Protein AF-A0A7R9B661-F1 (afdb_monomer_lite)

pLDDT: mean 71.1, std 15.66, range [39.25, 92.06]

Foldseek 3Di:
DDPDDPPDPDDPPDPDDDDDPPDQKDKAADPDQVAWDWDADPNDIDTRHRMDMDGPPDVDDDPDDDDDDDDDPPPPD

InterPro domains:
  IPR019381 Phosphofurin acidic cluster sorting protein 1/2, C-terminal [PF10254] (1-71)
  IPR019381 Phosphofurin acidic cluster sorting protein 1/2, C-terminal [PTHR13280] (1-72)

Radius of gyration: 18.72 Å; chains: 1; bounding box: 29×37×65 Å

Sequence (77 aa):
MRLGKKKEKEKEMEPKSQVVDGVSRLICSAKTHSIPLKVCIDGTEWSGVKFFQLSAQWQTHIKHFPVALFSFPETGL

Structure (mmCIF, N/CA/C/O backbone):
data_AF-A0A7R9B661-F1
#
_entry.id   AF-A0A7R9B661-F1
#
loop_
_atom_site.group_PDB
_atom_site.id
_atom_site.type_symbol
_atom_site.label_atom_id
_atom_site.label_alt_id
_atom_site.label_comp_id
_atom_site.label_asym_id
_atom_site.label_entity_id
_atom_site.label_seq_id
_atom_site.pdbx_PDB_ins_code
_atom_site.Cartn_x
_atom_site.Cartn_y
_atom_site.Cartn_z
_atom_site.occupancy
_atom_site.B_iso_or_equiv
_atom_site.auth_seq_id
_atom_site.auth_comp_id
_atom_site.auth_asym_id
_atom_site.auth_atom_id
_atom_site.pdbx_PDB_model_num
ATOM 1 N N . MET A 1 1 ? 4.449 -23.463 -49.847 1.00 40.28 1 MET A N 1
ATOM 2 C CA . MET A 1 1 ? 4.804 -22.308 -48.990 1.00 40.28 1 MET A CA 1
ATOM 3 C C . MET A 1 1 ? 4.160 -22.532 -47.629 1.00 40.28 1 MET A C 1
A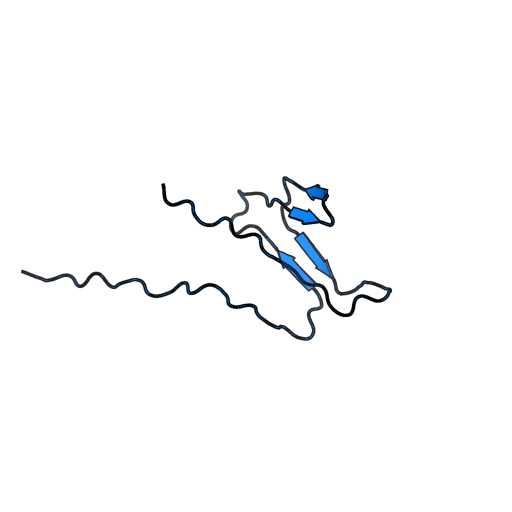TOM 5 O O . MET A 1 1 ? 2.968 -22.806 -47.588 1.00 40.28 1 MET A O 1
ATOM 9 N N . ARG A 1 2 ? 4.933 -22.554 -46.535 1.00 48.59 2 ARG A N 1
ATOM 10 C CA . ARG A 1 2 ? 4.386 -22.794 -45.189 1.00 48.59 2 ARG A CA 1
ATOM 11 C C . ARG A 1 2 ? 3.773 -21.492 -44.671 1.00 48.59 2 ARG A C 1
ATOM 13 O O . ARG A 1 2 ? 4.500 -20.556 -44.364 1.00 48.59 2 ARG A O 1
ATOM 20 N N . LEU A 1 3 ? 2.444 -21.437 -44.614 1.00 50.03 3 LEU A N 1
ATOM 21 C CA . LEU A 1 3 ? 1.690 -20.351 -43.987 1.00 50.03 3 LEU A CA 1
ATOM 22 C C . LEU A 1 3 ? 1.896 -20.429 -42.469 1.00 50.03 3 LEU A C 1
ATOM 24 O O . LEU A 1 3 ? 1.291 -21.256 -41.788 1.00 50.03 3 LEU A O 1
ATOM 28 N N . GLY A 1 4 ? 2.789 -19.595 -41.940 1.00 48.44 4 GLY A N 1
ATOM 29 C CA . GLY A 1 4 ? 2.941 -19.412 -40.503 1.00 48.44 4 GLY A CA 1
ATOM 30 C C . GLY A 1 4 ? 1.724 -18.681 -39.944 1.00 48.44 4 GLY A C 1
ATOM 31 O O . GLY A 1 4 ? 1.605 -17.470 -40.105 1.00 48.44 4 GLY A O 1
ATOM 32 N N . LYS A 1 5 ? 0.821 -19.406 -39.272 1.00 55.03 5 LYS A N 1
ATOM 33 C CA . LYS A 1 5 ? -0.174 -18.796 -38.381 1.00 55.03 5 LYS A CA 1
ATOM 34 C C . LYS A 1 5 ? 0.585 -18.078 -37.265 1.00 55.03 5 LYS A C 1
ATOM 36 O O . LYS A 1 5 ? 1.134 -18.726 -36.374 1.00 55.03 5 LYS A O 1
ATOM 41 N N . LYS A 1 6 ? 0.635 -16.745 -37.321 1.00 53.28 6 LYS A N 1
ATOM 42 C CA . LYS A 1 6 ? 1.058 -15.916 -36.192 1.00 53.28 6 LYS A CA 1
ATOM 43 C C . LYS A 1 6 ? 0.045 -16.182 -35.080 1.00 53.28 6 LYS A C 1
ATOM 45 O O . LYS A 1 6 ? -1.112 -15.802 -35.195 1.00 53.28 6 LYS A O 1
ATOM 50 N N . LYS A 1 7 ? 0.464 -16.946 -34.070 1.00 46.78 7 LYS A N 1
ATOM 51 C CA . LYS A 1 7 ? -0.317 -17.219 -32.865 1.00 46.78 7 LYS A CA 1
ATOM 52 C C . LYS A 1 7 ? -0.562 -15.864 -32.208 1.00 46.78 7 LYS A C 1
ATOM 54 O O . LYS A 1 7 ? 0.368 -15.284 -31.650 1.00 46.78 7 LYS A O 1
ATOM 59 N N . GLU A 1 8 ? -1.764 -15.324 -32.381 1.00 46.50 8 GLU A N 1
ATOM 60 C CA . GLU A 1 8 ? -2.215 -14.155 -31.638 1.00 46.50 8 GLU A CA 1
ATOM 61 C C . GLU A 1 8 ? -2.025 -14.484 -30.163 1.00 46.50 8 GLU A C 1
ATOM 63 O O . GLU A 1 8 ? -2.532 -15.488 -29.655 1.00 46.50 8 GLU A O 1
ATOM 68 N N . LYS A 1 9 ? -1.163 -13.712 -29.503 1.00 48.69 9 LYS A N 1
ATOM 69 C CA . LYS A 1 9 ? -0.923 -13.848 -28.076 1.00 48.69 9 LYS A CA 1
ATOM 70 C C . LYS A 1 9 ? -2.161 -13.272 -27.396 1.00 48.69 9 LYS A C 1
ATOM 72 O O . LYS A 1 9 ? -2.219 -12.082 -27.111 1.00 48.69 9 LYS A O 1
ATOM 77 N N . GLU A 1 10 ? -3.183 -14.110 -27.250 1.00 46.84 10 GLU A N 1
ATOM 78 C CA . GLU A 1 10 ? -4.358 -13.807 -26.447 1.00 46.84 10 GLU A CA 1
ATOM 79 C C . GLU A 1 10 ? -3.938 -13.380 -25.037 1.00 46.84 10 GLU A C 1
ATOM 81 O O . GLU A 1 10 ? -3.109 -14.031 -24.398 1.00 46.84 10 GLU A O 1
ATOM 86 N N . LYS A 1 11 ? -4.630 -12.339 -24.564 1.00 54.28 11 LYS A N 1
ATOM 87 C CA . LYS A 1 11 ? -4.892 -11.995 -23.162 1.00 54.28 11 LYS A CA 1
ATOM 88 C C . LYS A 1 11 ? -3.691 -11.631 -22.287 1.00 54.28 11 LYS A C 1
ATOM 90 O O . LYS A 1 11 ? -3.104 -12.478 -21.627 1.00 54.28 11 LYS A O 1
ATOM 95 N N . GLU A 1 12 ? -3.563 -10.334 -22.039 1.00 46.94 12 GLU A N 1
ATOM 96 C CA . GLU A 1 12 ? -3.665 -9.852 -20.656 1.00 46.94 12 GLU A CA 1
ATOM 97 C C . GLU A 1 12 ? -4.916 -8.974 -20.572 1.00 46.94 12 GLU A C 1
ATOM 99 O O . GLU A 1 12 ? -4.886 -7.759 -20.711 1.00 46.94 12 GLU A O 1
ATOM 104 N N . MET A 1 13 ? -6.069 -9.638 -20.451 1.00 56.06 13 MET A N 1
ATOM 105 C CA . MET A 1 13 ? -7.294 -8.983 -20.008 1.00 56.06 13 MET A CA 1
ATOM 106 C C . MET A 1 13 ? -7.015 -8.513 -18.580 1.00 56.06 13 MET A C 1
ATOM 108 O O . MET A 1 13 ? -6.710 -9.352 -17.731 1.00 56.06 13 MET A O 1
ATOM 112 N N . GLU A 1 14 ? -7.043 -7.197 -18.369 1.00 53.22 14 GLU A N 1
ATOM 113 C CA . GLU A 1 14 ? -6.678 -6.547 -17.111 1.00 53.22 14 GLU A CA 1
ATOM 114 C C . GLU A 1 14 ? -7.268 -7.254 -15.883 1.00 53.22 14 GLU A C 1
ATOM 116 O O . GLU A 1 14 ? -8.383 -7.795 -15.963 1.00 53.22 14 GLU A O 1
ATOM 121 N N . PRO A 1 15 ? -6.572 -7.248 -14.729 1.00 53.94 15 PRO A N 1
ATOM 122 C CA . PRO A 1 15 ? -7.160 -7.746 -13.501 1.00 53.94 15 PRO A CA 1
ATOM 123 C C . PRO A 1 15 ? -8.377 -6.883 -13.149 1.00 53.94 15 PRO A C 1
ATOM 125 O O . PRO A 1 15 ? -8.275 -5.805 -12.570 1.00 53.94 15 PRO A O 1
ATOM 128 N N . LYS A 1 16 ? -9.556 -7.403 -13.510 1.00 60.50 16 LYS A N 1
ATOM 129 C CA . LYS A 1 16 ? -10.854 -7.012 -12.965 1.00 60.50 16 LYS A CA 1
ATOM 130 C C . LYS A 1 16 ? -10.695 -6.969 -11.453 1.00 60.50 16 LYS A C 1
ATOM 132 O O . LYS A 1 16 ? -10.209 -7.946 -10.886 1.00 60.50 16 LYS A O 1
ATOM 137 N N . SER A 1 17 ? -11.068 -5.843 -10.849 1.00 68.62 17 SER A N 1
ATOM 138 C CA . SER A 1 17 ? -11.161 -5.640 -9.399 1.00 68.62 17 SER A CA 1
ATOM 139 C C . SER A 1 17 ? -11.325 -6.962 -8.632 1.00 68.62 17 SER A C 1
ATOM 141 O O . SER A 1 17 ? -12.265 -7.718 -8.886 1.00 68.62 17 SER A O 1
ATOM 143 N N . GLN A 1 18 ? -10.372 -7.266 -7.749 1.00 71.75 18 GLN A N 1
ATOM 144 C CA . GLN A 1 18 ? -10.362 -8.495 -6.955 1.00 71.75 18 GLN A CA 1
ATOM 145 C C . GLN A 1 18 ? -10.799 -8.185 -5.524 1.00 71.75 18 GLN A C 1
ATOM 147 O O . GLN A 1 18 ? -10.331 -7.217 -4.926 1.00 71.75 18 GLN A O 1
ATOM 152 N N . VAL A 1 19 ? -11.672 -9.028 -4.973 1.00 76.75 19 VAL A N 1
ATOM 153 C CA . VAL A 1 19 ? -12.058 -8.996 -3.558 1.00 76.75 19 VAL A CA 1
ATOM 154 C C . VAL A 1 19 ? -11.304 -10.116 -2.853 1.00 76.75 19 VAL A C 1
ATOM 156 O O . VAL A 1 19 ? -11.355 -11.265 -3.292 1.00 76.75 19 VAL A O 1
ATOM 159 N N . VAL A 1 20 ? -10.573 -9.773 -1.793 1.00 78.38 20 VAL A N 1
ATOM 160 C CA . VAL A 1 20 ? -9.768 -10.718 -1.012 1.00 78.38 20 VAL A CA 1
ATOM 161 C C . VAL A 1 20 ? -10.113 -10.547 0.462 1.00 78.38 20 VAL A C 1
ATOM 163 O O . VAL A 1 20 ? -9.919 -9.467 1.020 1.00 78.38 20 VAL A O 1
ATOM 166 N N . ASP A 1 21 ? -10.599 -11.617 1.089 1.00 81.56 21 ASP A N 1
ATOM 167 C CA . ASP A 1 21 ? -10.939 -11.628 2.513 1.00 81.56 21 ASP A CA 1
ATOM 168 C C . ASP A 1 21 ? -9.705 -11.891 3.386 1.00 81.56 21 ASP A C 1
ATOM 170 O O . ASP A 1 21 ? -8.793 -12.629 3.012 1.00 81.56 21 A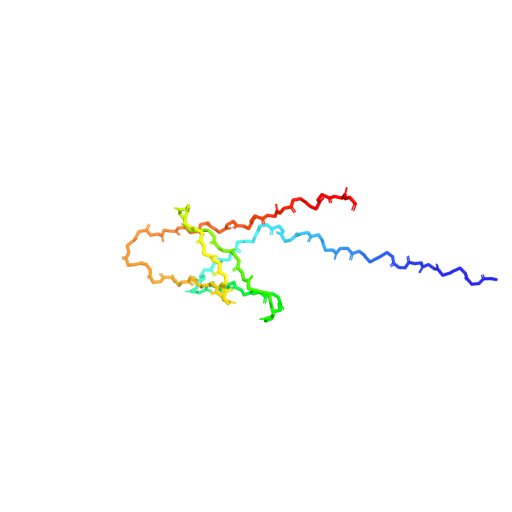SP A O 1
ATOM 174 N N . GLY A 1 22 ? -9.681 -11.304 4.587 1.00 79.94 22 GLY A N 1
ATOM 175 C CA . GLY A 1 22 ? -8.669 -11.620 5.603 1.00 79.94 22 GLY A CA 1
ATOM 176 C C . GLY A 1 22 ? -7.248 -11.123 5.301 1.00 79.94 22 GLY A C 1
ATOM 177 O O . GLY A 1 22 ? -6.279 -11.703 5.792 1.00 79.94 22 GLY A O 1
ATOM 178 N N . VAL A 1 23 ? -7.092 -10.056 4.511 1.00 80.81 23 VAL A N 1
ATOM 179 C CA . VAL A 1 23 ? -5.776 -9.473 4.196 1.00 80.81 23 VAL A CA 1
ATOM 180 C C . VAL A 1 23 ? -5.118 -8.905 5.460 1.00 80.81 23 VAL A C 1
ATOM 182 O O . VAL A 1 23 ? -5.525 -7.871 5.983 1.00 80.81 23 VAL A O 1
ATOM 185 N N . SER A 1 24 ? -4.056 -9.559 5.938 1.00 83.94 24 SER A N 1
ATOM 186 C CA . SER A 1 24 ? -3.253 -9.079 7.075 1.00 83.94 24 SER A CA 1
ATOM 187 C C . SER A 1 24 ? -2.193 -8.056 6.662 1.00 83.94 24 SER A C 1
ATOM 189 O O . SER A 1 24 ? -1.841 -7.159 7.436 1.00 83.94 24 SER A O 1
ATOM 191 N N . ARG A 1 25 ? -1.680 -8.197 5.434 1.00 86.62 25 ARG A N 1
ATOM 192 C CA . ARG A 1 25 ? -0.651 -7.345 4.847 1.00 86.62 25 ARG A CA 1
ATOM 193 C C . ARG A 1 25 ? -0.820 -7.261 3.333 1.00 86.62 25 ARG A C 1
ATOM 195 O O . ARG A 1 25 ? -0.928 -8.290 2.672 1.00 86.62 25 ARG A O 1
ATOM 202 N N . LEU A 1 26 ? -0.753 -6.047 2.794 1.00 86.50 26 LEU A N 1
ATOM 203 C CA . LEU A 1 26 ? -0.618 -5.784 1.362 1.00 86.50 26 LEU A CA 1
ATOM 204 C C . LEU A 1 26 ? 0.765 -5.190 1.095 1.00 86.50 26 LEU A C 1
ATOM 206 O O . LEU A 1 26 ? 1.196 -4.298 1.823 1.00 86.50 26 LEU A O 1
ATOM 210 N N . ILE A 1 27 ? 1.454 -5.666 0.058 1.00 89.00 27 ILE A N 1
ATOM 211 C CA . ILE A 1 27 ? 2.743 -5.118 -0.380 1.00 89.00 27 ILE A CA 1
ATOM 212 C C . ILE A 1 27 ? 2.653 -4.808 -1.871 1.00 89.00 27 ILE A C 1
ATOM 214 O O . ILE A 1 27 ? 2.280 -5.665 -2.667 1.00 89.00 27 ILE A O 1
ATOM 218 N N . CYS A 1 28 ? 3.030 -3.590 -2.240 1.00 86.62 28 CYS A N 1
ATOM 219 C CA . CYS A 1 28 ? 3.243 -3.163 -3.612 1.00 86.62 28 CYS A CA 1
ATOM 220 C C . CYS A 1 28 ? 4.743 -2.946 -3.828 1.00 86.62 28 CYS A C 1
ATOM 222 O O . CYS A 1 28 ? 5.378 -2.164 -3.118 1.00 86.62 28 CYS A O 1
ATOM 224 N N . SER A 1 29 ? 5.320 -3.644 -4.799 1.00 87.31 29 SER A N 1
ATOM 225 C CA . SER A 1 29 ? 6.724 -3.508 -5.186 1.00 87.31 29 SER A CA 1
ATOM 226 C C . SER A 1 29 ? 6.830 -3.292 -6.688 1.00 87.31 29 SER A C 1
ATOM 228 O O . SER A 1 29 ? 5.993 -3.765 -7.456 1.00 87.31 29 SER A O 1
ATOM 230 N N . ALA A 1 30 ? 7.879 -2.595 -7.117 1.00 82.44 30 ALA A N 1
ATOM 231 C CA . ALA A 1 30 ? 8.162 -2.461 -8.535 1.00 82.44 30 ALA A CA 1
ATOM 232 C C . ALA A 1 30 ? 8.437 -3.830 -9.168 1.00 82.44 30 ALA A C 1
ATOM 234 O O . ALA A 1 30 ? 9.069 -4.696 -8.559 1.00 82.44 30 ALA A O 1
ATOM 235 N N . LYS A 1 31 ? 8.001 -4.003 -10.421 1.00 78.56 31 LYS A N 1
ATOM 236 C CA . LYS A 1 31 ? 8.242 -5.226 -11.205 1.00 78.56 31 LYS A CA 1
ATOM 237 C C . LYS A 1 31 ? 9.740 -5.517 -11.374 1.00 78.56 31 LYS A C 1
ATOM 239 O O . LYS A 1 31 ? 10.135 -6.669 -11.511 1.00 78.56 31 LYS A O 1
ATOM 244 N N . THR A 1 32 ? 10.567 -4.473 -11.348 1.00 78.75 32 THR A N 1
ATOM 245 C CA . THR A 1 32 ? 12.027 -4.545 -11.442 1.00 78.75 32 THR A CA 1
ATOM 246 C C . THR A 1 32 ? 12.669 -3.650 -10.388 1.00 78.75 32 THR A C 1
ATOM 248 O O . THR A 1 32 ? 12.280 -2.493 -10.246 1.00 78.75 32 THR A O 1
ATOM 251 N N . HIS A 1 33 ? 13.711 -4.142 -9.709 1.00 72.12 33 HIS A N 1
ATOM 252 C CA . HIS A 1 33 ? 14.436 -3.404 -8.660 1.00 72.12 33 HIS A CA 1
ATOM 253 C C . HIS A 1 33 ? 15.068 -2.077 -9.119 1.00 72.12 33 HIS A C 1
ATOM 255 O O . HIS A 1 33 ? 15.441 -1.261 -8.281 1.00 72.12 33 HIS A O 1
ATOM 261 N N . SER A 1 34 ? 15.204 -1.865 -10.429 1.00 74.25 34 SER A N 1
ATOM 262 C CA . SER A 1 34 ? 15.784 -0.660 -11.025 1.00 74.25 34 SER A CA 1
ATOM 263 C C . SER A 1 34 ? 14.813 0.516 -11.147 1.00 74.25 34 SER A C 1
ATOM 265 O O . SER A 1 34 ? 15.269 1.634 -11.369 1.00 74.25 34 SER A O 1
ATOM 267 N N . ILE A 1 35 ? 13.500 0.294 -11.021 1.00 81.06 35 ILE A N 1
ATOM 268 C CA . ILE A 1 35 ? 12.493 1.339 -11.239 1.00 81.06 35 ILE A CA 1
ATOM 269 C C . ILE A 1 35 ? 11.796 1.624 -9.906 1.00 81.06 35 ILE A C 1
ATOM 271 O O . ILE A 1 35 ? 10.991 0.804 -9.468 1.00 81.06 35 ILE A O 1
ATOM 275 N N . PRO A 1 36 ? 12.099 2.741 -9.223 1.00 83.81 36 PRO A N 1
ATOM 276 C CA . PRO A 1 36 ? 11.407 3.094 -7.992 1.00 83.81 36 PRO A CA 1
ATOM 277 C C . PRO A 1 36 ? 9.942 3.465 -8.257 1.00 83.81 36 PRO A C 1
ATOM 279 O O . PRO A 1 36 ? 9.606 4.048 -9.288 1.00 83.81 36 PRO A O 1
ATOM 282 N N . LEU A 1 37 ? 9.074 3.156 -7.296 1.00 87.69 37 LEU A N 1
ATOM 283 C CA . LEU A 1 37 ? 7.665 3.522 -7.322 1.00 87.69 37 LEU A CA 1
ATOM 284 C C . LEU A 1 37 ? 7.470 5.004 -6.987 1.00 87.69 37 LEU A C 1
ATOM 286 O O . LEU A 1 37 ? 8.233 5.615 -6.229 1.00 87.69 37 LEU A O 1
ATOM 290 N N . LYS A 1 38 ? 6.374 5.539 -7.520 1.00 89.12 38 LYS A N 1
ATOM 291 C CA . LYS A 1 38 ? 5.794 6.822 -7.147 1.00 89.12 38 LYS A CA 1
ATOM 292 C C . LYS A 1 38 ? 4.444 6.553 -6.485 1.00 89.12 38 LYS A C 1
ATOM 294 O O . LYS A 1 38 ? 3.600 5.890 -7.084 1.00 89.12 38 LYS A O 1
ATOM 299 N N . VAL A 1 39 ? 4.254 7.016 -5.254 1.00 87.12 39 VAL A N 1
ATOM 300 C CA . VAL A 1 39 ? 3.066 6.723 -4.437 1.00 87.12 39 VAL A CA 1
ATOM 301 C C . VAL A 1 39 ? 2.444 8.034 -3.973 1.00 87.12 39 VAL A C 1
ATOM 303 O O . VAL A 1 39 ? 3.155 8.902 -3.484 1.00 87.12 39 VAL A O 1
ATOM 306 N N . CYS A 1 40 ? 1.129 8.184 -4.113 1.00 88.19 40 CYS A N 1
ATOM 307 C CA . CYS A 1 40 ? 0.391 9.325 -3.570 1.00 88.19 40 CYS A CA 1
ATOM 308 C C . CYS A 1 40 ? -0.505 8.846 -2.424 1.00 88.19 40 CYS A C 1
ATOM 310 O O . CYS A 1 40 ? -1.294 7.921 -2.616 1.00 88.19 40 CYS A O 1
ATOM 312 N N . ILE A 1 41 ? -0.360 9.450 -1.245 1.00 86.31 41 ILE A N 1
ATOM 313 C CA . ILE A 1 41 ? -1.132 9.133 -0.036 1.00 86.31 41 ILE A CA 1
ATOM 314 C C . ILE A 1 41 ? -1.729 10.441 0.467 1.00 86.31 41 ILE A C 1
ATOM 316 O O . ILE A 1 41 ? -0.980 11.363 0.784 1.00 86.31 41 ILE A O 1
ATOM 320 N N . ASP A 1 42 ? -3.057 10.539 0.496 1.00 85.50 42 ASP A N 1
ATOM 321 C CA . ASP A 1 42 ? -3.788 11.720 0.981 1.00 85.50 42 ASP A CA 1
ATOM 322 C C . ASP A 1 42 ? -3.300 13.049 0.364 1.00 85.50 42 ASP A C 1
ATOM 324 O O . ASP A 1 42 ? -3.156 14.067 1.037 1.00 85.50 42 ASP A O 1
ATOM 328 N N . GLY A 1 43 ? -2.990 13.031 -0.938 1.00 86.44 43 GLY A N 1
ATOM 329 C CA . GLY A 1 43 ? -2.483 14.193 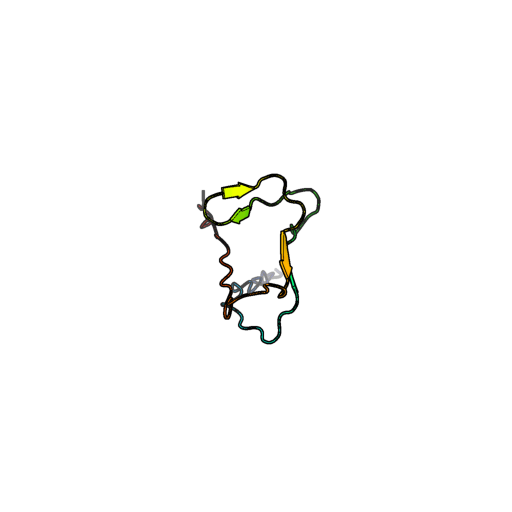-1.681 1.00 86.44 43 GLY A CA 1
ATOM 330 C C . GLY A 1 43 ? -0.981 14.458 -1.526 1.00 86.44 43 GLY A C 1
ATOM 331 O O . GLY A 1 43 ? -0.450 15.341 -2.195 1.00 86.44 43 GLY A O 1
ATOM 332 N N . THR A 1 44 ? -0.279 13.683 -0.696 1.00 90.94 44 THR A N 1
ATOM 333 C CA . THR A 1 44 ? 1.177 13.762 -0.541 1.00 90.94 44 THR A CA 1
ATOM 334 C C . THR A 1 44 ? 1.872 12.773 -1.465 1.00 90.94 44 THR A C 1
ATOM 336 O O . THR A 1 44 ? 1.622 11.567 -1.419 1.00 90.94 44 THR A O 1
ATOM 339 N N . GLU A 1 45 ? 2.785 13.285 -2.283 1.00 92.06 45 GLU A N 1
ATOM 340 C CA . GLU A 1 45 ? 3.553 12.501 -3.242 1.00 92.06 45 GLU A CA 1
ATOM 341 C C . GLU A 1 45 ? 4.879 12.004 -2.650 1.00 92.06 45 GLU A C 1
ATOM 343 O O . GLU A 1 45 ? 5.676 12.774 -2.119 1.00 92.06 45 GLU A O 1
ATOM 348 N N . TRP A 1 46 ? 5.136 10.708 -2.809 1.00 91.19 46 TRP A N 1
ATOM 349 C CA . TRP A 1 46 ? 6.359 10.024 -2.408 1.00 91.19 46 TRP A CA 1
ATOM 350 C C . TRP A 1 46 ? 7.042 9.441 -3.644 1.00 91.19 46 TRP A C 1
ATOM 352 O O . TRP A 1 46 ? 6.462 8.625 -4.365 1.00 91.19 46 TRP A O 1
ATOM 362 N N . SER A 1 47 ? 8.287 9.842 -3.890 1.00 91.56 47 SER A N 1
ATOM 363 C CA . SER A 1 47 ? 9.122 9.351 -4.990 1.00 91.56 47 SER A CA 1
ATOM 364 C C . SER A 1 47 ? 10.274 8.488 -4.464 1.00 91.56 47 SER A C 1
ATOM 366 O O . SER A 1 47 ? 10.590 8.503 -3.275 1.00 91.56 47 SER A O 1
ATOM 368 N N . GLY A 1 48 ? 10.895 7.684 -5.334 1.00 91.25 48 GLY A N 1
ATOM 369 C CA . GLY A 1 48 ? 12.022 6.836 -4.922 1.00 91.25 48 GLY A CA 1
ATOM 370 C C . GLY A 1 48 ? 11.622 5.627 -4.061 1.00 91.25 48 GLY A C 1
ATOM 371 O O . GLY A 1 48 ? 12.482 5.010 -3.429 1.00 91.25 48 GLY A O 1
ATOM 372 N N . VAL A 1 49 ? 10.333 5.275 -4.007 1.00 90.62 49 VAL A N 1
ATOM 373 C CA . VAL A 1 49 ? 9.812 4.247 -3.099 1.00 90.62 49 VAL A CA 1
ATOM 374 C C . VAL A 1 49 ? 10.200 2.855 -3.603 1.00 90.62 49 VAL A C 1
ATOM 376 O O . VAL A 1 49 ? 9.830 2.451 -4.701 1.00 90.62 49 VAL A O 1
ATOM 379 N N . LYS A 1 50 ? 10.938 2.084 -2.797 1.00 88.94 50 LYS A N 1
ATOM 380 C CA . LYS A 1 50 ? 11.337 0.707 -3.159 1.00 88.94 50 LYS A CA 1
ATOM 381 C C . LYS A 1 50 ? 10.162 -0.270 -3.100 1.00 88.94 50 LYS A C 1
ATOM 383 O O . LYS A 1 50 ? 10.017 -1.132 -3.962 1.00 88.94 50 LYS A O 1
ATOM 388 N N . PHE A 1 51 ? 9.346 -0.134 -2.061 1.00 88.69 51 PHE A N 1
ATOM 389 C CA . PHE A 1 51 ? 8.110 -0.876 -1.857 1.00 88.69 51 PHE A CA 1
ATOM 390 C C . PHE A 1 51 ? 7.184 -0.070 -0.942 1.00 88.69 51 PHE A C 1
ATOM 392 O O . PHE A 1 51 ? 7.645 0.706 -0.106 1.00 88.69 51 PHE A O 1
ATOM 399 N N . PHE A 1 52 ? 5.883 -0.276 -1.094 1.00 88.75 52 PHE A N 1
ATOM 400 C CA . PHE A 1 52 ? 4.838 0.264 -0.238 1.00 88.75 52 PHE A CA 1
ATOM 401 C C . PHE A 1 52 ? 4.132 -0.895 0.462 1.00 88.75 52 PHE A C 1
ATOM 403 O O . PHE A 1 52 ? 3.856 -1.912 -0.171 1.00 88.75 52 PHE A O 1
ATOM 410 N N . GLN A 1 53 ? 3.855 -0.771 1.759 1.00 88.69 53 GLN A N 1
ATOM 411 C CA . GLN A 1 53 ? 3.135 -1.803 2.501 1.00 88.69 53 GLN A CA 1
ATOM 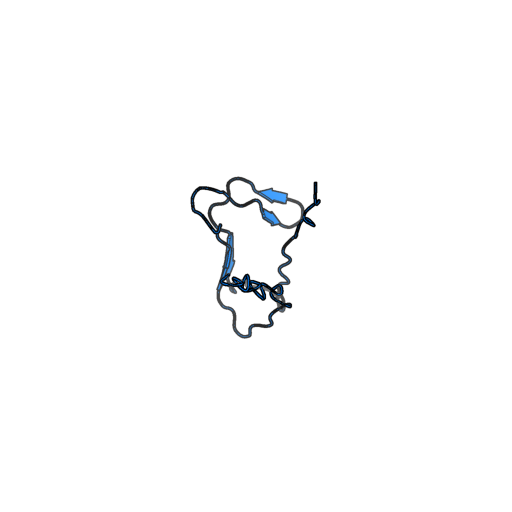412 C C . GLN A 1 53 ? 2.008 -1.212 3.342 1.00 88.69 53 GLN A C 1
ATOM 414 O O . GLN A 1 53 ? 2.139 -0.122 3.892 1.00 88.69 53 GLN A O 1
ATOM 419 N N . LEU A 1 54 ? 0.942 -1.990 3.489 1.00 84.50 54 LEU A N 1
ATOM 420 C CA . LEU A 1 54 ? -0.145 -1.765 4.431 1.00 84.50 54 LEU A CA 1
ATOM 421 C C . LEU A 1 54 ? -0.241 -2.979 5.349 1.00 84.50 54 LEU A C 1
ATOM 423 O O . LEU A 1 54 ? -0.127 -4.116 4.887 1.00 84.50 54 LEU A O 1
ATOM 427 N N . SER A 1 55 ? -0.470 -2.749 6.637 1.00 83.94 55 SER A N 1
ATOM 428 C CA . SER A 1 55 ? -0.792 -3.795 7.607 1.00 83.94 55 SER A CA 1
ATOM 429 C C . SER A 1 55 ? -2.176 -3.549 8.197 1.00 83.94 55 SER A C 1
ATOM 431 O O . SER A 1 55 ? -2.624 -2.410 8.311 1.00 83.94 55 SER A O 1
ATOM 433 N N . ALA A 1 56 ? -2.846 -4.624 8.606 1.00 74.00 56 ALA A N 1
ATOM 434 C CA . ALA A 1 56 ? -4.166 -4.562 9.233 1.00 74.00 56 ALA A CA 1
ATOM 435 C C . ALA A 1 56 ? -4.162 -3.937 10.648 1.00 74.00 56 ALA A C 1
ATOM 437 O O . ALA A 1 56 ? -5.215 -3.793 11.261 1.00 74.00 56 ALA A O 1
ATOM 438 N N . GLN A 1 57 ? -2.998 -3.559 11.192 1.00 68.56 5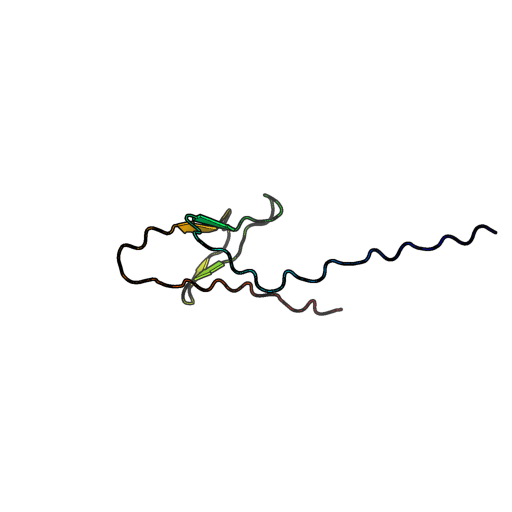7 GLN A N 1
ATOM 439 C CA . GLN A 1 57 ? -2.876 -2.965 12.527 1.00 68.56 57 GLN A CA 1
ATOM 440 C C . GLN A 1 57 ? -3.196 -1.466 12.501 1.00 68.56 57 GLN A C 1
ATOM 442 O O . GLN A 1 57 ? -2.332 -0.624 12.727 1.00 68.56 57 GLN A O 1
ATOM 447 N N . TRP A 1 58 ? -4.457 -1.132 12.248 1.00 63.16 58 TRP A N 1
ATOM 448 C CA . TRP A 1 58 ? -4.999 0.194 12.529 1.00 63.16 58 TRP A CA 1
ATOM 449 C C . TRP A 1 58 ? -5.846 0.059 13.784 1.00 63.16 58 TRP A C 1
ATOM 451 O O . TRP A 1 58 ? -6.839 -0.663 13.795 1.00 63.16 58 TRP A O 1
ATOM 461 N N . GLN A 1 59 ? -5.417 0.694 14.875 1.00 55.75 59 GLN A N 1
ATOM 462 C CA . GLN A 1 59 ? -6.024 0.453 16.187 1.00 55.75 59 GLN A CA 1
ATOM 463 C C . GLN A 1 59 ? -7.453 1.002 16.306 1.00 55.75 59 GLN A C 1
ATOM 465 O O . GLN A 1 59 ? -8.162 0.642 17.242 1.00 55.75 59 GLN A O 1
ATOM 470 N N . THR A 1 60 ? -7.908 1.830 15.359 1.00 56.72 60 THR A N 1
ATOM 471 C CA . THR A 1 60 ? -9.248 2.417 15.385 1.00 56.72 60 THR A CA 1
ATOM 472 C C . THR A 1 60 ? -9.862 2.532 13.973 1.00 56.72 60 THR A C 1
ATOM 474 O O . THR A 1 60 ? -9.341 3.182 13.075 1.00 56.72 60 THR A O 1
ATOM 477 N N . HIS A 1 61 ? -11.019 1.887 13.792 1.00 57.38 61 HIS A N 1
ATOM 478 C CA . HIS A 1 61 ? -12.098 2.223 12.842 1.00 57.38 61 HIS A CA 1
ATOM 479 C C . HIS A 1 61 ? -11.944 2.069 11.312 1.00 57.38 61 HIS A C 1
ATOM 481 O O . HIS A 1 61 ? -12.912 2.374 10.611 1.00 57.38 61 HIS A O 1
ATOM 487 N N . ILE A 1 62 ? -10.862 1.519 10.751 1.00 67.38 62 ILE A N 1
ATOM 488 C CA . ILE A 1 62 ? -10.846 1.205 9.304 1.00 67.38 62 ILE A CA 1
ATOM 489 C C . ILE A 1 62 ? -11.473 -0.167 9.035 1.00 67.38 62 ILE A C 1
ATOM 491 O O . ILE A 1 62 ? -10.855 -1.200 9.264 1.00 67.38 62 ILE A O 1
ATOM 495 N N . LYS A 1 63 ? -12.716 -0.173 8.532 1.00 66.88 63 LYS A N 1
ATOM 496 C CA . LYS A 1 63 ? -13.410 -1.400 8.086 1.00 66.88 63 LYS A CA 1
ATOM 497 C C . LYS A 1 63 ? -13.031 -1.815 6.663 1.00 66.88 63 LYS A C 1
ATOM 499 O O . LYS A 1 63 ? -12.981 -3.001 6.373 1.00 66.88 63 LYS A O 1
ATOM 504 N N . HIS A 1 64 ? -12.783 -0.839 5.789 1.00 70.38 64 HIS A N 1
ATOM 505 C CA . HIS A 1 64 ? -12.418 -1.051 4.389 1.00 70.38 64 HIS A CA 1
ATOM 506 C C . HIS A 1 64 ? -11.364 -0.018 3.988 1.00 70.38 64 HIS A C 1
ATOM 508 O O . HIS A 1 64 ? -11.540 1.168 4.268 1.00 70.38 64 HIS A O 1
ATOM 514 N N . PHE A 1 65 ? -10.294 -0.464 3.331 1.00 74.88 65 PHE A N 1
ATOM 515 C CA . PHE A 1 65 ? -9.234 0.400 2.812 1.00 74.88 65 PHE A CA 1
ATOM 516 C C . PHE A 1 65 ? -9.157 0.240 1.286 1.00 74.88 65 PHE A C 1
ATOM 518 O O . PHE A 1 65 ? -8.544 -0.717 0.805 1.00 74.88 65 PHE A O 1
ATOM 525 N N . PRO A 1 66 ? -9.828 1.105 0.507 1.00 72.50 66 PRO A N 1
ATOM 526 C CA . PRO A 1 66 ? -9.785 1.012 -0.945 1.00 72.50 66 PRO A CA 1
ATOM 527 C C . PRO A 1 66 ? -8.398 1.415 -1.460 1.00 72.50 66 PRO A C 1
ATOM 529 O O . PRO A 1 66 ? -7.894 2.489 -1.140 1.00 72.50 66 PRO A O 1
ATOM 532 N N . VAL A 1 67 ? -7.794 0.562 -2.288 1.00 73.62 67 VAL A N 1
ATOM 533 C CA . VAL A 1 67 ? -6.538 0.856 -2.992 1.00 73.62 67 VAL A CA 1
ATOM 534 C C . VAL A 1 67 ? -6.848 1.018 -4.473 1.00 73.62 67 VAL A C 1
ATOM 536 O O . VAL A 1 67 ? -7.368 0.095 -5.098 1.00 73.62 67 VAL A O 1
ATOM 539 N N . ALA A 1 68 ? -6.524 2.182 -5.033 1.00 71.25 68 ALA A N 1
ATOM 540 C CA . ALA A 1 68 ? -6.647 2.453 -6.460 1.00 71.25 68 ALA A CA 1
ATOM 541 C C . ALA A 1 68 ? -5.262 2.472 -7.115 1.00 71.25 68 ALA A C 1
ATOM 543 O O . ALA A 1 68 ? -4.316 3.051 -6.579 1.00 71.25 68 ALA A O 1
ATOM 544 N N . LEU A 1 69 ? -5.156 1.855 -8.290 1.00 68.56 69 LEU A N 1
ATOM 545 C CA . LEU A 1 69 ? -4.004 2.011 -9.170 1.00 68.56 69 LEU A CA 1
ATOM 546 C C . LEU A 1 69 ? -4.376 3.028 -10.245 1.00 68.56 69 LEU A C 1
ATOM 548 O O . LEU A 1 69 ? -5.350 2.838 -10.971 1.00 68.56 69 LEU A O 1
ATOM 552 N N . PHE A 1 70 ? -3.609 4.111 -10.343 1.00 67.31 70 PHE A N 1
ATOM 553 C CA . PHE A 1 70 ? -3.735 5.031 -11.466 1.00 67.31 70 PHE A CA 1
ATOM 554 C C . PHE A 1 70 ? -3.085 4.378 -12.685 1.00 67.31 70 PHE A C 1
ATOM 556 O O . PHE A 1 70 ? -1.866 4.222 -12.730 1.00 67.31 70 PHE A O 1
ATOM 563 N N . SER A 1 71 ? -3.903 3.967 -13.651 1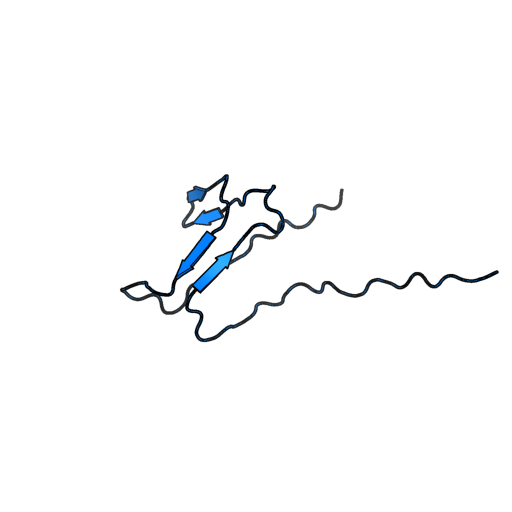.00 60.84 71 SER A N 1
ATOM 564 C CA . SER A 1 71 ? -3.418 3.605 -14.978 1.00 60.84 71 SER A CA 1
ATOM 565 C C . SER A 1 71 ? -3.388 4.874 -15.819 1.00 60.84 71 SER A C 1
ATOM 567 O O . SER A 1 71 ? -4.408 5.555 -15.952 1.00 60.84 71 SER A O 1
ATOM 569 N N . PHE A 1 72 ? -2.222 5.227 -16.355 1.00 57.16 72 PHE A N 1
ATOM 570 C CA . PHE A 1 72 ? -2.198 6.170 -17.463 1.00 57.16 72 PHE A CA 1
ATOM 571 C C . PHE A 1 72 ? -2.734 5.410 -18.675 1.00 57.16 72 PHE A C 1
ATOM 573 O O . PHE A 1 72 ? -2.195 4.339 -18.966 1.00 57.16 72 PHE A O 1
ATOM 580 N N . PRO A 1 73 ? -3.771 5.902 -19.379 1.00 54.41 73 PRO A N 1
ATOM 581 C CA . PRO A 1 73 ? -4.076 5.339 -20.683 1.00 54.41 73 PRO A CA 1
ATOM 582 C C . PRO A 1 73 ? -2.789 5.434 -21.498 1.00 54.41 73 PRO A C 1
ATOM 584 O O . PRO A 1 73 ? -2.184 6.509 -21.538 1.00 54.41 73 PRO A O 1
ATOM 587 N N . GLU A 1 74 ? -2.339 4.322 -22.084 1.00 58.03 74 GLU A N 1
ATOM 588 C CA . GLU A 1 74 ? -1.263 4.393 -23.063 1.00 58.03 74 GLU A CA 1
ATOM 589 C C . GLU A 1 74 ? -1.729 5.376 -24.132 1.00 58.03 74 GLU A C 1
ATOM 591 O O . GLU A 1 74 ? -2.639 5.100 -24.916 1.00 58.03 74 GLU A O 1
ATOM 596 N N . THR A 1 75 ? -1.162 6.578 -24.113 1.00 49.81 75 THR A N 1
ATOM 597 C CA . THR A 1 75 ? -1.279 7.496 -25.227 1.00 49.81 75 THR A CA 1
ATOM 598 C C . THR A 1 75 ? -0.520 6.818 -26.348 1.00 49.81 75 THR A C 1
ATOM 600 O O . THR A 1 75 ? 0.706 6.896 -26.393 1.00 49.81 75 THR A O 1
ATOM 603 N N . GLY A 1 76 ? -1.247 6.076 -27.180 1.00 47.34 76 GLY A N 1
ATOM 604 C CA . GLY A 1 76 ? -0.738 5.553 -28.433 1.00 47.34 76 GLY A CA 1
ATOM 605 C C . GLY A 1 76 ? -0.274 6.728 -29.283 1.00 47.34 76 GLY A C 1
ATOM 606 O O . GLY A 1 76 ? -1.090 7.390 -29.924 1.00 47.34 76 GLY A O 1
ATOM 607 N N . LEU A 1 77 ? 1.024 7.000 -29.223 1.00 39.25 77 LEU A N 1
ATOM 608 C CA . LEU A 1 77 ? 1.781 7.776 -30.194 1.00 39.25 77 LEU A CA 1
ATOM 609 C C . LEU A 1 77 ? 2.819 6.844 -30.812 1.00 39.25 77 LEU A C 1
ATOM 611 O O . LEU A 1 77 ? 3.508 6.143 -30.037 1.00 39.25 77 LEU A O 1
#

Organism: Timema shepardi (NCBI:txid629360)

Secondary structure (DSSP, 8-state):
--------------------TT-SEEEEE-SSTTS-EEEEETTEEEEEESEEEEES--SS--S-------PPP----